Protein AF-A0A3A8WLL2-F1 (afdb_monomer)

Mean predicted aligned error: 8.14 Å

Secondary structure (DSSP, 8-state):
-----TTGGGS-TTS--SHHHHHHHIIIIIS---HHHHHHHTTS-HHHHHHHHTTSSPPPHHHHHHHHHHH-B-HHHHHH--S-SBPTT----HHHHHHHHHHHHHHHHHHHHT--HHHHHHHHHHHHS-HHHHHHHHHHHHHHHHH-

Sequence (148 aa):
MRKKNPILSNMASQELTEIPQRITYLRQDILQITQAQFADAINISQTYLSLLENGSRTITEPIIDQIFSQFKINPDWLYQGKGEIFQSGADFDKEKLIISQQKSAIDKLQTAYSLKESELNFISWYLSLTPKERGNFSKSLNLIKTLF

pLDDT: mean 86.86, std 14.48, range [32.5, 97.69]

Solvent-accessible surface area (backbone atoms only — not comparable to full-atom values): 8687 Å² total; per-residue (Å²): 134,85,78,74,72,80,66,67,86,75,55,59,80,78,67,58,87,47,54,32,52,43,54,45,42,44,36,53,73,72,66,61,48,53,63,57,59,53,17,54,68,54,74,47,54,43,70,56,47,53,32,28,44,70,61,78,34,85,81,49,68,71,60,52,51,36,46,34,72,67,64,39,46,24,63,54,24,58,78,72,42,43,80,57,64,50,37,91,88,59,80,84,54,65,65,61,52,52,52,53,52,52,50,51,52,49,56,50,50,34,65,77,66,68,53,50,71,73,55,49,51,49,51,53,54,60,69,70,48,52,74,68,55,49,51,52,51,52,53,55,51,52,54,54,64,73,75,109

Radius of gyration: 20.39 Å; Cα contacts (8 Å, |Δi|>4): 100; chains: 1; bounding box: 42×32×61 Å

Structure (mmCIF, N/CA/C/O backbone):
data_AF-A0A3A8WLL2-F1
#
_entry.id   AF-A0A3A8WLL2-F1
#
loop_
_atom_site.group_PDB
_atom_site.id
_atom_site.type_symbol
_atom_site.label_atom_id
_atom_site.label_alt_id
_atom_site.label_comp_id
_atom_site.label_asym_id
_atom_site.label_entity_id
_atom_site.label_seq_id
_atom_site.pdbx_PDB_ins_code
_atom_site.Cartn_x
_atom_site.Cartn_y
_atom_site.Cartn_z
_atom_site.occupancy
_atom_site.B_iso_or_equiv
_atom_site.auth_seq_id
_atom_site.auth_comp_id
_atom_site.auth_asym_id
_atom_site.auth_atom_id
_atom_site.pdbx_PDB_model_num
ATOM 1 N N . MET A 1 1 ? -15.576 13.609 -12.312 1.00 32.50 1 MET A N 1
ATOM 2 C CA . MET A 1 1 ? -15.786 12.229 -12.807 1.00 32.50 1 MET A CA 1
ATOM 3 C C . MET A 1 1 ? -14.498 11.749 -13.467 1.00 32.50 1 MET A C 1
ATOM 5 O O . MET A 1 1 ? -14.099 12.323 -14.470 1.00 32.50 1 MET A O 1
ATOM 9 N N . ARG A 1 2 ? -13.782 10.791 -12.861 1.00 38.94 2 ARG A N 1
ATOM 10 C CA . ARG A 1 2 ? -12.522 10.257 -13.412 1.00 38.94 2 ARG A CA 1
ATOM 11 C C . ARG A 1 2 ? -12.857 9.342 -14.592 1.00 38.94 2 ARG A C 1
ATOM 13 O O . ARG A 1 2 ? -13.516 8.326 -14.392 1.00 38.94 2 ARG A O 1
ATOM 20 N N . LYS A 1 3 ? -12.430 9.697 -15.807 1.00 35.06 3 LYS A N 1
ATOM 21 C CA . LYS A 1 3 ? -12.494 8.781 -16.950 1.00 35.06 3 LYS A CA 1
ATOM 22 C C . LYS A 1 3 ? -11.535 7.624 -16.651 1.00 35.06 3 LYS A C 1
ATOM 24 O O . LYS A 1 3 ? -10.327 7.836 -16.622 1.00 35.06 3 LYS A O 1
ATOM 29 N N . LYS A 1 4 ? -12.061 6.419 -16.390 1.00 43.62 4 LYS A N 1
ATOM 30 C CA . LYS A 1 4 ? -11.298 5.184 -16.638 1.00 43.62 4 LYS A CA 1
ATOM 31 C C . LYS A 1 4 ? -10.792 5.308 -18.071 1.00 43.62 4 LYS A C 1
ATOM 33 O O . LYS A 1 4 ? -11.617 5.558 -18.943 1.00 43.62 4 LYS A O 1
ATOM 38 N N . ASN A 1 5 ? -9.484 5.222 -18.297 1.00 42.22 5 ASN A N 1
ATOM 39 C CA . ASN A 1 5 ? -8.959 5.183 -19.655 1.00 42.22 5 ASN A CA 1
ATOM 40 C C . ASN A 1 5 ? -9.389 3.827 -20.248 1.00 42.22 5 ASN A C 1
ATOM 42 O O . ASN A 1 5 ? -8.832 2.811 -19.832 1.00 42.22 5 ASN A O 1
ATOM 46 N N . PRO A 1 6 ? -10.420 3.762 -21.114 1.00 45.84 6 PRO A N 1
ATOM 47 C CA . PRO A 1 6 ? -11.088 2.505 -21.474 1.00 45.84 6 PRO A CA 1
ATOM 48 C C . PRO A 1 6 ? -10.231 1.602 -22.370 1.00 45.84 6 PRO A C 1
ATOM 50 O O . PRO A 1 6 ? -10.667 0.526 -22.753 1.00 45.84 6 PRO A O 1
ATOM 53 N N . ILE A 1 7 ? -9.039 2.073 -22.741 1.00 48.59 7 ILE A N 1
ATOM 54 C CA . ILE A 1 7 ? -8.180 1.478 -23.761 1.00 48.59 7 ILE A CA 1
ATOM 55 C C . ILE A 1 7 ? -7.299 0.363 -23.170 1.00 48.59 7 ILE A C 1
ATOM 57 O O . ILE A 1 7 ? -7.006 -0.605 -23.859 1.00 48.59 7 ILE A O 1
ATOM 61 N N . LEU A 1 8 ? -6.925 0.442 -21.886 1.00 49.69 8 LEU A N 1
ATOM 62 C CA . LEU A 1 8 ? -5.945 -0.483 -21.294 1.00 49.69 8 LEU A CA 1
ATOM 63 C C . LEU A 1 8 ? -6.510 -1.872 -20.958 1.00 49.69 8 LEU A C 1
ATOM 65 O O . LEU A 1 8 ? -5.751 -2.831 -20.934 1.00 49.69 8 LEU A O 1
ATOM 69 N N . SER A 1 9 ? -7.824 -2.009 -20.743 1.00 50.72 9 SER A N 1
ATOM 70 C CA . SER A 1 9 ? -8.426 -3.289 -20.330 1.00 50.72 9 SER A CA 1
ATOM 71 C C . SER A 1 9 ? -8.518 -4.333 -21.449 1.00 50.72 9 SER A C 1
ATOM 73 O O . SER A 1 9 ? -8.861 -5.477 -21.172 1.00 50.72 9 SER A O 1
ATOM 75 N N . ASN A 1 10 ? -8.250 -3.946 -22.703 1.00 51.94 10 ASN A N 1
ATOM 76 C CA . ASN A 1 10 ? -8.413 -4.805 -23.882 1.00 51.94 10 ASN A CA 1
ATOM 77 C C . ASN A 1 10 ? -7.108 -5.030 -24.671 1.00 51.94 10 ASN A C 1
ATOM 79 O O . ASN A 1 10 ? -7.145 -5.703 -25.698 1.00 51.94 10 ASN A O 1
ATOM 83 N N . MET A 1 11 ? -5.975 -4.475 -24.230 1.00 53.81 11 MET A N 1
ATOM 84 C CA . MET A 1 11 ? -4.685 -4.643 -24.909 1.00 53.81 11 MET A CA 1
ATOM 85 C C . MET A 1 11 ? -3.970 -5.891 -24.386 1.00 53.81 11 MET A C 1
ATOM 87 O O . MET A 1 11 ? -3.832 -6.080 -23.176 1.00 53.81 11 MET A O 1
ATOM 91 N N . ALA A 1 12 ? -3.503 -6.750 -25.296 1.00 57.59 12 ALA A N 1
ATOM 92 C CA . ALA A 1 12 ? -2.631 -7.862 -24.931 1.00 57.59 12 ALA A CA 1
ATOM 93 C C . ALA A 1 12 ? -1.342 -7.318 -24.287 1.00 57.59 12 ALA A C 1
ATOM 95 O O . ALA A 1 12 ? -0.869 -6.241 -24.647 1.00 57.59 12 ALA A O 1
ATOM 96 N N . SER A 1 13 ? -0.722 -8.069 -23.370 1.00 56.47 13 SER A N 1
ATOM 97 C CA . SER A 1 13 ? 0.481 -7.651 -22.618 1.00 56.47 13 SER A CA 1
ATOM 98 C C . SER A 1 13 ? 1.653 -7.192 -23.512 1.00 56.47 13 SER A C 1
ATOM 100 O O . SER A 1 13 ? 2.556 -6.488 -23.054 1.00 56.47 13 SER A O 1
ATOM 102 N N . GLN A 1 14 ? 1.629 -7.588 -24.789 1.00 51.69 14 GLN A N 1
ATOM 103 C CA . GLN A 1 14 ? 2.608 -7.271 -25.830 1.00 51.69 14 GLN A CA 1
ATOM 104 C C . GLN A 1 14 ? 2.407 -5.883 -26.482 1.00 51.69 14 GLN A C 1
ATOM 106 O O . GLN A 1 14 ? 3.319 -5.410 -27.152 1.00 51.69 14 GLN A O 1
ATOM 111 N N . GLU A 1 15 ? 1.275 -5.201 -26.263 1.00 56.16 15 GLU A N 1
ATOM 112 C CA . GLU A 1 15 ? 0.938 -3.912 -26.905 1.00 56.16 15 GLU A CA 1
ATOM 113 C C . GLU A 1 15 ? 1.166 -2.676 -26.013 1.00 56.16 15 GLU A C 1
ATOM 115 O O . GLU A 1 15 ? 1.046 -1.544 -26.477 1.00 56.16 15 GLU A O 1
ATOM 120 N N . LEU A 1 16 ? 1.518 -2.854 -24.733 1.00 64.62 16 LEU A N 1
ATOM 121 C CA . LEU A 1 16 ? 1.790 -1.736 -23.819 1.00 64.62 16 LEU A CA 1
ATOM 122 C C . LEU A 1 16 ? 3.152 -1.108 -24.144 1.00 64.62 16 LEU A C 1
ATOM 124 O O . LEU A 1 16 ? 4.197 -1.697 -23.875 1.00 64.62 16 LEU A O 1
ATOM 128 N N . THR A 1 17 ? 3.173 0.091 -24.714 1.00 69.31 17 THR A N 1
ATOM 129 C CA . THR A 1 17 ? 4.417 0.697 -25.212 1.00 69.31 17 THR A CA 1
ATOM 130 C C . THR A 1 17 ? 5.213 1.441 -24.139 1.00 69.31 17 THR A C 1
ATOM 132 O O . THR A 1 17 ? 6.426 1.560 -24.280 1.00 69.31 17 THR A O 1
ATOM 135 N N . GLU A 1 18 ? 4.580 1.903 -23.052 1.00 86.56 18 GLU A N 1
ATOM 136 C CA . GLU A 1 18 ? 5.246 2.736 -22.036 1.00 86.56 18 GLU A CA 1
ATOM 137 C C . GLU A 1 18 ? 5.179 2.160 -20.608 1.00 86.56 18 GLU A C 1
ATOM 139 O O . GLU A 1 18 ? 4.191 1.543 -20.198 1.00 86.56 18 GLU A O 1
ATOM 144 N N . ILE A 1 19 ? 6.220 2.422 -19.803 1.00 91.75 19 ILE A N 1
ATOM 145 C CA . ILE A 1 19 ? 6.331 1.975 -18.399 1.00 91.75 19 ILE A CA 1
ATOM 146 C C . ILE A 1 19 ? 5.103 2.371 -17.547 1.00 91.75 19 ILE A C 1
ATOM 148 O O . ILE A 1 19 ? 4.588 1.501 -16.841 1.00 91.75 19 ILE A O 1
ATOM 152 N N . PRO A 1 20 ? 4.557 3.608 -17.613 1.00 94.25 20 PRO A N 1
ATOM 153 C CA . PRO A 1 20 ? 3.327 3.969 -16.896 1.00 94.25 20 PRO A CA 1
ATOM 154 C C . PRO A 1 20 ? 2.143 3.034 -17.160 1.00 94.25 20 PRO A C 1
ATOM 156 O O . PRO A 1 20 ? 1.407 2.665 -16.238 1.00 94.25 20 PRO A O 1
ATOM 159 N N . GLN A 1 21 ? 1.974 2.611 -18.414 1.00 93.25 21 GLN A N 1
ATOM 160 C CA . GLN A 1 21 ? 0.887 1.725 -18.820 1.00 93.25 21 GLN A CA 1
ATOM 161 C C . GLN A 1 21 ? 1.107 0.314 -18.265 1.00 93.25 21 GLN A C 1
ATOM 163 O O . GLN A 1 21 ? 0.170 -0.296 -17.756 1.00 93.25 21 GLN A O 1
ATOM 168 N N . ARG A 1 22 ? 2.355 -0.172 -18.272 1.00 93.94 22 ARG A N 1
ATOM 169 C CA . ARG A 1 22 ? 2.739 -1.464 -17.679 1.00 93.94 22 ARG A CA 1
ATOM 170 C C . ARG A 1 22 ? 2.553 -1.500 -16.168 1.00 93.94 22 ARG A C 1
ATOM 172 O O . ARG A 1 22 ? 2.053 -2.494 -15.656 1.00 93.94 22 ARG A O 1
ATOM 179 N N . ILE A 1 23 ? 2.881 -0.421 -15.456 1.00 95.38 23 ILE A N 1
ATOM 180 C CA . ILE A 1 23 ? 2.611 -0.309 -14.011 1.00 95.38 23 ILE A CA 1
ATOM 181 C C . ILE A 1 23 ? 1.105 -0.322 -13.745 1.00 95.38 23 ILE A C 1
ATOM 183 O O . ILE A 1 23 ? 0.642 -1.029 -12.850 1.00 95.38 23 ILE A O 1
ATOM 187 N N . THR A 1 24 ? 0.334 0.417 -14.547 1.00 95.38 24 THR A N 1
ATOM 188 C CA . THR A 1 24 ? -1.129 0.445 -14.424 1.00 95.38 24 THR A CA 1
ATOM 189 C C . THR A 1 24 ? -1.723 -0.949 -14.620 1.00 95.38 24 THR A C 1
ATOM 191 O O . THR A 1 24 ? -2.522 -1.388 -13.793 1.00 95.38 24 THR A O 1
ATOM 194 N N . TYR A 1 25 ? -1.286 -1.654 -15.667 1.00 94.06 25 TYR A N 1
ATOM 195 C CA . TYR A 1 25 ? -1.693 -3.023 -15.980 1.00 94.06 25 TYR A CA 1
ATOM 196 C C . TYR A 1 25 ? -1.284 -4.015 -14.885 1.00 94.06 25 TYR A C 1
ATOM 198 O O . TYR A 1 25 ? -2.113 -4.780 -14.393 1.00 94.06 25 TYR A O 1
ATOM 206 N N . LEU A 1 26 ? -0.028 -3.950 -14.424 1.00 94.19 26 LEU A N 1
ATOM 207 C CA . LEU A 1 26 ? 0.454 -4.754 -13.303 1.00 94.19 26 LEU A CA 1
ATOM 208 C C . LEU A 1 26 ? -0.472 -4.581 -12.095 1.00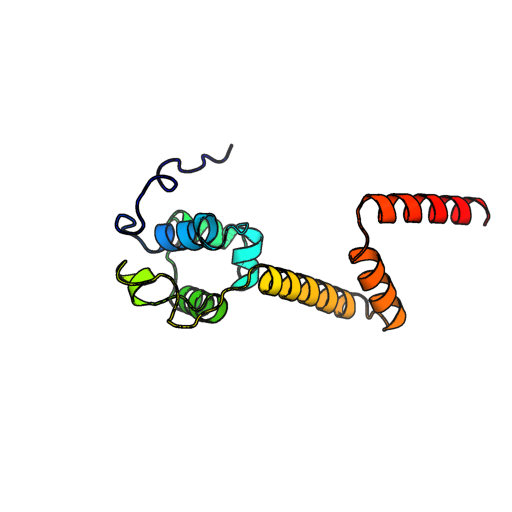 94.19 26 LEU A C 1
ATOM 210 O O . LEU A 1 26 ? -0.942 -5.557 -11.519 1.00 94.19 26 LEU A O 1
ATOM 214 N N . ARG A 1 27 ? -0.795 -3.341 -11.727 1.00 95.31 27 ARG A N 1
ATOM 215 C CA . ARG A 1 27 ? -1.652 -3.074 -10.574 1.00 95.31 27 ARG A CA 1
ATOM 216 C C . ARG A 1 27 ? -3.093 -3.555 -10.771 1.00 95.31 27 ARG A C 1
ATOM 218 O O . ARG A 1 27 ? -3.670 -4.112 -9.835 1.00 95.31 27 ARG A O 1
ATOM 2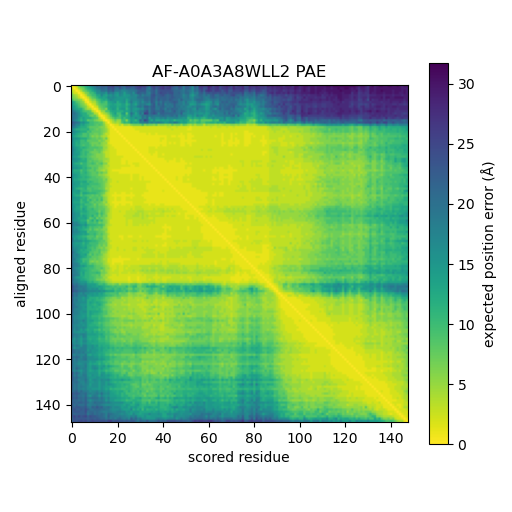25 N N . GLN A 1 28 ? -3.706 -3.249 -11.914 1.00 94.94 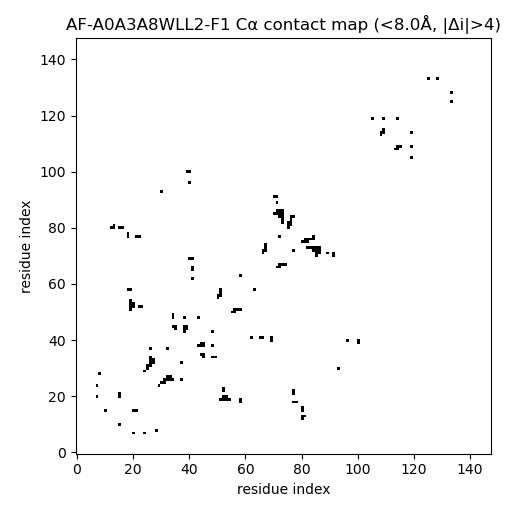28 GLN A N 1
ATOM 226 C CA . GLN A 1 28 ? -5.144 -3.440 -12.137 1.00 94.94 28 GLN A CA 1
ATOM 227 C C . GLN A 1 28 ? -5.501 -4.862 -12.531 1.00 94.94 28 GLN A C 1
ATOM 229 O O . GLN A 1 28 ? -6.445 -5.414 -11.971 1.00 94.94 28 GLN A O 1
ATOM 234 N N . ASP A 1 29 ? -4.762 -5.430 -13.472 1.00 91.88 29 ASP A N 1
ATOM 235 C CA . ASP A 1 29 ? -5.162 -6.650 -14.163 1.00 91.88 29 ASP A CA 1
ATOM 236 C C . ASP A 1 29 ? -4.461 -7.873 -13.574 1.00 91.88 29 ASP A C 1
ATOM 238 O O . ASP A 1 29 ? -5.083 -8.923 -13.417 1.00 91.88 29 ASP A O 1
ATOM 242 N N . ILE A 1 30 ? -3.198 -7.712 -13.165 1.00 91.69 30 ILE A N 1
ATOM 243 C CA . ILE A 1 30 ? -2.387 -8.802 -12.612 1.00 91.69 30 ILE A CA 1
ATOM 244 C C . ILE A 1 30 ? -2.552 -8.905 -11.096 1.00 91.69 30 ILE A C 1
ATOM 246 O O . ILE A 1 30 ? -3.027 -9.912 -10.582 1.00 91.69 30 ILE A O 1
ATOM 250 N N . LEU A 1 31 ? -2.189 -7.851 -10.361 1.00 91.19 31 LEU A N 1
ATOM 251 C CA . LEU A 1 31 ? -2.257 -7.843 -8.896 1.00 91.19 31 LEU A CA 1
ATOM 252 C C . LEU A 1 31 ? -3.687 -7.597 -8.395 1.00 91.19 31 LEU A C 1
ATOM 254 O O . LEU A 1 31 ? -4.031 -7.948 -7.266 1.00 91.19 31 LEU A O 1
ATOM 258 N N . GLN A 1 32 ? -4.525 -6.962 -9.219 1.00 92.38 32 GLN A N 1
ATOM 259 C CA . GLN A 1 32 ? -5.905 -6.603 -8.893 1.00 92.38 32 GLN A CA 1
ATOM 260 C C . GLN A 1 32 ? -6.026 -5.871 -7.549 1.00 92.38 32 GLN A C 1
ATOM 262 O O . GLN A 1 32 ? -6.905 -6.171 -6.733 1.00 92.38 32 GLN A O 1
ATOM 267 N N . ILE A 1 33 ? -5.116 -4.932 -7.286 1.00 92.88 33 ILE A N 1
ATOM 268 C CA . ILE A 1 33 ? -5.117 -4.114 -6.070 1.00 92.88 33 ILE A CA 1
ATOM 269 C C . ILE A 1 33 ? -5.474 -2.661 -6.375 1.00 92.88 33 ILE A C 1
ATOM 271 O O . ILE A 1 33 ? -5.330 -2.142 -7.488 1.00 92.88 33 ILE A O 1
ATOM 275 N N . THR A 1 34 ? -5.974 -1.975 -5.355 1.00 93.75 34 THR A N 1
ATOM 276 C CA . THR A 1 34 ? -6.303 -0.555 -5.463 1.00 93.75 34 THR A CA 1
ATOM 277 C C . THR A 1 34 ? -5.039 0.290 -5.617 1.00 93.75 34 THR A C 1
ATOM 279 O O . THR A 1 34 ? -3.941 -0.100 -5.221 1.00 93.75 34 THR A O 1
ATOM 282 N N . GLN A 1 35 ? -5.200 1.497 -6.157 1.00 95.31 35 GLN A N 1
ATOM 283 C CA . GLN A 1 35 ? -4.110 2.471 -6.252 1.00 95.31 35 GLN A CA 1
ATOM 284 C C . GLN A 1 35 ? -3.521 2.818 -4.877 1.00 95.31 35 GLN A C 1
ATOM 286 O O . GLN A 1 35 ? -2.315 2.985 -4.760 1.00 95.31 35 GLN A O 1
ATOM 291 N N . ALA A 1 36 ? -4.352 2.878 -3.832 1.00 94.44 36 ALA A N 1
ATOM 292 C CA . ALA A 1 36 ? -3.886 3.120 -2.470 1.00 94.44 36 ALA A CA 1
ATOM 293 C C . ALA A 1 36 ? -3.015 1.964 -1.950 1.00 94.44 36 ALA A C 1
ATOM 295 O O . ALA A 1 36 ? -1.938 2.217 -1.426 1.00 94.44 36 ALA A O 1
ATOM 296 N N . GLN A 1 37 ? -3.436 0.712 -2.161 1.00 93.50 37 GLN A N 1
ATOM 297 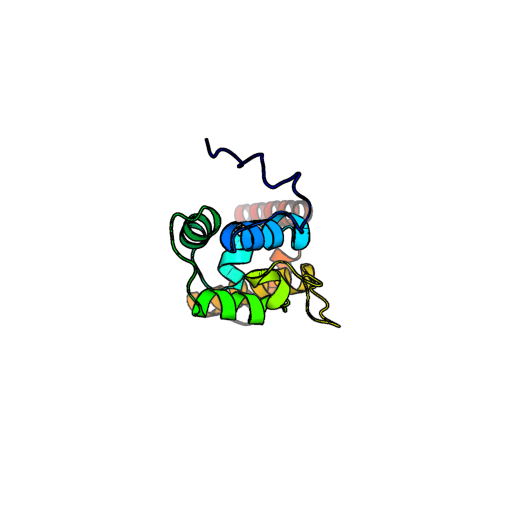C CA . GLN A 1 37 ? -2.664 -0.468 -1.751 1.00 93.50 37 GLN A CA 1
ATOM 298 C C . GLN A 1 37 ? -1.317 -0.560 -2.469 1.00 93.50 37 GLN A C 1
ATOM 300 O O . GLN A 1 37 ? -0.313 -0.849 -1.829 1.00 93.50 37 GLN A O 1
ATOM 305 N N . PHE A 1 38 ? -1.277 -0.302 -3.779 1.00 95.88 38 PHE A N 1
ATOM 306 C CA . PHE A 1 38 ? -0.020 -0.320 -4.529 1.00 95.88 38 PHE A CA 1
ATOM 307 C C . PHE A 1 38 ? 0.911 0.809 -4.080 1.00 95.88 38 PHE A C 1
ATOM 309 O O . PHE A 1 38 ? 2.086 0.563 -3.842 1.00 95.88 38 PHE A O 1
ATOM 316 N N . ALA A 1 39 ? 0.384 2.029 -3.925 1.00 96.31 39 ALA A N 1
ATOM 317 C CA . ALA A 1 39 ? 1.165 3.186 -3.494 1.00 96.31 39 ALA A CA 1
ATOM 318 C C . ALA A 1 39 ? 1.767 2.985 -2.096 1.00 96.31 39 ALA A C 1
ATOM 320 O O . ALA A 1 39 ? 2.949 3.255 -1.905 1.00 96.31 39 ALA A O 1
ATOM 321 N N . ASP A 1 40 ? 0.984 2.455 -1.152 1.00 94.62 40 ASP A N 1
ATOM 322 C CA . ASP A 1 40 ? 1.458 2.114 0.193 1.00 94.62 40 ASP A CA 1
ATOM 323 C C . ASP A 1 40 ? 2.545 1.029 0.148 1.00 94.62 40 ASP A C 1
ATOM 325 O O . ASP A 1 40 ? 3.581 1.167 0.793 1.00 94.62 40 ASP A O 1
ATOM 329 N N . ALA A 1 41 ? 2.375 0.003 -0.697 1.00 93.44 41 ALA A N 1
ATOM 330 C CA . ALA A 1 41 ? 3.352 -1.074 -0.861 1.00 93.44 41 ALA A CA 1
ATOM 331 C C . ALA A 1 41 ? 4.723 -0.594 -1.373 1.00 93.44 41 ALA A C 1
ATOM 333 O O . ALA A 1 41 ? 5.737 -1.199 -1.039 1.00 93.44 41 ALA A O 1
ATOM 334 N N . ILE A 1 42 ? 4.768 0.492 -2.152 1.00 95.31 42 ILE A N 1
ATOM 335 C CA . ILE A 1 42 ? 6.019 1.118 -2.618 1.00 95.31 42 ILE A CA 1
ATOM 336 C C . ILE A 1 42 ? 6.321 2.443 -1.905 1.00 95.31 42 ILE A C 1
ATOM 338 O O . ILE A 1 42 ? 7.150 3.222 -2.362 1.00 95.31 42 ILE A O 1
ATOM 342 N N . ASN A 1 43 ? 5.671 2.705 -0.769 1.00 93.81 43 ASN A N 1
ATOM 343 C CA . ASN A 1 43 ? 5.918 3.859 0.095 1.00 93.81 43 ASN A CA 1
ATOM 344 C C . ASN A 1 43 ? 5.835 5.231 -0.613 1.00 93.81 43 ASN A C 1
ATOM 346 O O . ASN A 1 43 ? 6.682 6.105 -0.416 1.00 93.81 43 ASN A O 1
ATOM 350 N N . ILE A 1 44 ? 4.800 5.438 -1.431 1.00 96.25 44 ILE A N 1
ATOM 351 C CA . ILE A 1 44 ? 4.473 6.740 -2.028 1.00 96.25 44 ILE A CA 1
ATOM 352 C C . ILE A 1 44 ? 3.017 7.128 -1.777 1.00 96.25 44 ILE A C 1
ATOM 354 O O . ILE A 1 44 ? 2.176 6.312 -1.412 1.00 96.25 44 ILE A O 1
ATOM 358 N N . SER A 1 45 ? 2.679 8.397 -2.021 1.00 97.06 45 SER A N 1
ATOM 359 C CA . SER A 1 45 ? 1.278 8.820 -1.960 1.00 97.06 45 SER A CA 1
ATOM 360 C C . SER A 1 45 ? 0.469 8.273 -3.143 1.00 97.06 45 SER A C 1
ATOM 362 O O . SER A 1 45 ? 0.946 8.234 -4.280 1.00 97.06 45 SER A O 1
ATOM 364 N N . GLN A 1 46 ? -0.802 7.938 -2.902 1.00 97.38 46 GLN A N 1
ATOM 365 C CA . GLN A 1 46 ? -1.738 7.536 -3.959 1.00 97.38 46 GLN A CA 1
ATOM 366 C C . GLN A 1 46 ? -1.833 8.592 -5.074 1.00 97.38 46 GLN A C 1
ATOM 368 O O . GLN A 1 46 ? -1.885 8.253 -6.256 1.00 97.38 46 GLN A O 1
ATOM 373 N N . THR A 1 47 ? -1.850 9.878 -4.708 1.00 97.31 47 THR A N 1
ATOM 374 C CA . THR A 1 47 ? -1.886 10.988 -5.670 1.00 97.31 47 THR A CA 1
ATOM 375 C C . THR A 1 47 ? -0.656 10.975 -6.568 1.00 97.31 47 THR A C 1
ATOM 377 O O . THR A 1 47 ? -0.792 11.141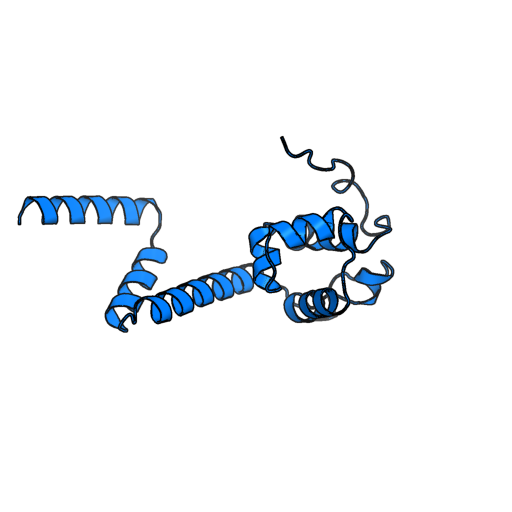 -7.777 1.00 97.31 47 THR A O 1
ATOM 380 N N . TYR A 1 48 ? 0.529 10.736 -6.000 1.00 97.25 48 TYR A N 1
ATOM 381 C CA . TYR A 1 48 ? 1.753 10.648 -6.784 1.00 97.25 48 TYR A CA 1
ATOM 382 C C . TYR A 1 48 ? 1.728 9.445 -7.727 1.00 97.25 48 TYR A C 1
ATOM 384 O O . TYR A 1 48 ? 1.963 9.631 -8.916 1.00 97.25 48 TYR A O 1
ATOM 392 N N . LEU A 1 49 ? 1.311 8.262 -7.254 1.00 97.69 49 LEU A N 1
ATOM 393 C CA . LEU A 1 49 ? 1.118 7.097 -8.126 1.00 97.69 49 LEU A CA 1
ATOM 394 C C . LEU A 1 49 ? 0.170 7.411 -9.291 1.00 97.69 49 LEU A C 1
ATOM 396 O O . LEU A 1 49 ? 0.449 7.046 -10.426 1.00 97.69 49 LEU A O 1
ATOM 400 N N . SER A 1 50 ? -0.913 8.153 -9.044 1.00 96.38 50 SER A N 1
ATOM 401 C CA . SER A 1 50 ? -1.835 8.556 -10.109 1.00 96.38 50 SER A CA 1
ATOM 402 C C . SER A 1 50 ? -1.199 9.446 -11.172 1.00 96.38 50 SER A C 1
ATOM 404 O O . SER A 1 50 ? -1.614 9.361 -12.325 1.00 96.38 50 SER A O 1
ATOM 406 N N . LEU A 1 51 ? -0.255 10.312 -10.795 1.00 96.00 51 LEU A N 1
ATOM 407 C CA . LEU A 1 51 ? 0.487 11.156 -11.735 1.00 96.00 51 LEU A CA 1
ATOM 408 C C . LEU A 1 51 ? 1.546 10.361 -12.507 1.00 96.00 51 LEU A C 1
ATOM 410 O O . LEU A 1 51 ? 1.873 10.719 -13.633 1.00 96.00 51 LEU A O 1
ATOM 414 N N . LEU A 1 52 ? 2.086 9.300 -11.907 1.00 95.31 52 LEU A N 1
ATOM 415 C CA . LEU A 1 52 ? 3.008 8.389 -12.578 1.00 95.31 52 LEU A CA 1
ATOM 416 C C . LEU A 1 52 ? 2.268 7.531 -13.610 1.00 95.31 52 LEU A C 1
ATOM 418 O O . LEU A 1 52 ? 2.649 7.503 -14.772 1.00 95.31 52 LEU A O 1
ATOM 422 N N . GLU A 1 53 ? 1.167 6.888 -13.210 1.00 93.69 53 GLU A N 1
ATOM 423 C CA . GLU A 1 53 ? 0.381 5.976 -14.057 1.00 93.69 53 GLU A CA 1
ATOM 424 C C . GLU A 1 53 ? -0.225 6.651 -15.291 1.00 93.69 53 GLU A C 1
ATOM 426 O O . GLU A 1 53 ? -0.383 6.020 -16.333 1.00 93.69 53 GLU A O 1
ATOM 431 N N . ASN A 1 54 ? -0.565 7.937 -15.191 1.00 91.81 54 ASN A N 1
ATOM 432 C CA . ASN A 1 54 ? -1.118 8.696 -16.310 1.00 91.81 54 ASN A CA 1
ATOM 433 C C . ASN A 1 54 ? -0.049 9.428 -17.146 1.00 91.81 54 ASN A C 1
ATOM 435 O O . ASN A 1 54 ? -0.417 10.207 -18.024 1.00 91.81 54 ASN A O 1
ATOM 439 N N . GLY A 1 55 ? 1.241 9.236 -16.844 1.00 89.62 55 GLY A N 1
ATOM 440 C CA . GLY A 1 55 ? 2.358 9.866 -17.552 1.00 89.62 55 GLY A CA 1
ATOM 441 C C . GLY A 1 55 ? 2.554 11.362 -17.272 1.00 89.62 55 GLY A C 1
ATOM 442 O O . GLY A 1 55 ? 3.422 11.983 -17.876 1.00 89.62 55 GLY A O 1
ATOM 443 N N . SER A 1 56 ? 1.795 11.966 -16.347 1.00 92.12 56 SER A N 1
ATOM 444 C CA . SER A 1 56 ? 1.966 13.385 -15.975 1.00 92.12 56 SER A CA 1
ATOM 445 C C . SER A 1 56 ? 3.270 13.644 -15.214 1.00 92.12 56 SER A C 1
ATOM 447 O O . SER A 1 56 ? 3.728 14.783 -15.121 1.00 92.12 56 SER A O 1
ATOM 449 N N . ARG A 1 57 ? 3.852 12.603 -14.614 1.00 93.25 57 ARG A N 1
ATOM 450 C CA . ARG A 1 57 ? 5.155 12.621 -13.949 1.00 93.25 57 ARG A CA 1
ATOM 451 C C . ARG A 1 57 ? 5.993 11.451 -14.448 1.00 93.25 57 ARG A C 1
ATOM 453 O O . ARG A 1 57 ? 5.497 10.335 -14.568 1.00 93.25 57 ARG A O 1
ATOM 460 N N . THR A 1 58 ? 7.275 11.712 -14.675 1.00 92.25 58 THR A N 1
ATOM 461 C CA . THR A 1 58 ? 8.247 10.680 -15.035 1.00 92.25 58 THR A CA 1
ATOM 462 C C . THR A 1 58 ? 8.470 9.733 -13.864 1.00 92.25 58 THR A C 1
ATOM 464 O O . THR A 1 58 ? 8.680 10.169 -12.731 1.00 92.25 58 THR A O 1
ATOM 467 N N . ILE A 1 59 ? 8.452 8.434 -14.149 1.00 93.44 59 ILE A N 1
ATOM 468 C CA . ILE A 1 59 ? 8.819 7.402 -13.184 1.00 93.44 59 ILE A CA 1
ATOM 469 C C . ILE A 1 59 ? 10.338 7.400 -13.052 1.00 93.44 59 ILE A C 1
ATOM 471 O O . ILE A 1 59 ? 11.053 7.281 -14.045 1.00 93.44 59 ILE A O 1
ATOM 475 N N . THR A 1 60 ? 10.821 7.560 -11.827 1.00 93.56 60 THR A N 1
ATOM 476 C CA . THR A 1 60 ? 12.251 7.574 -11.523 1.00 93.56 60 THR A CA 1
ATOM 477 C C . THR A 1 60 ? 12.746 6.171 -11.183 1.00 93.56 60 THR A C 1
ATOM 479 O O . THR A 1 60 ? 11.978 5.324 -10.730 1.00 93.56 60 THR A O 1
ATOM 482 N N . GLU A 1 61 ? 14.043 5.937 -11.359 1.00 93.56 61 GLU A N 1
ATOM 483 C CA . GLU A 1 61 ? 14.694 4.661 -11.043 1.00 93.56 61 GLU A CA 1
ATOM 484 C C . GLU A 1 61 ? 14.424 4.171 -9.604 1.00 93.56 61 GLU A C 1
ATOM 486 O O . GLU A 1 61 ? 13.994 3.028 -9.467 1.00 93.56 61 GLU A O 1
ATOM 491 N N . PRO A 1 62 ? 14.465 5.017 -8.548 1.00 95.00 62 PRO A N 1
ATOM 492 C CA . PRO A 1 62 ? 14.113 4.572 -7.197 1.00 95.00 62 PRO A CA 1
ATOM 493 C C . PRO A 1 62 ? 12.698 3.991 -7.077 1.00 95.00 62 PRO A C 1
ATOM 495 O O . PRO A 1 62 ? 12.475 3.056 -6.315 1.00 95.00 62 PRO A O 1
ATOM 498 N N . ILE A 1 63 ? 11.730 4.526 -7.831 1.00 95.25 63 ILE A N 1
ATOM 499 C CA . ILE A 1 63 ? 10.357 4.001 -7.833 1.00 95.25 63 ILE A CA 1
ATOM 500 C C . ILE A 1 63 ? 10.317 2.630 -8.507 1.00 95.25 63 ILE A C 1
ATOM 502 O O . ILE A 1 63 ? 9.619 1.730 -8.040 1.00 95.25 63 ILE A O 1
ATOM 506 N N . ILE A 1 64 ? 11.069 2.460 -9.594 1.00 94.50 64 ILE A N 1
ATOM 507 C CA . ILE A 1 64 ? 11.171 1.178 -10.295 1.00 94.50 64 ILE A CA 1
ATOM 508 C C . ILE A 1 64 ? 11.814 0.127 -9.383 1.00 94.50 64 ILE A C 1
ATOM 510 O O . ILE A 1 64 ? 11.282 -0.976 -9.262 1.00 94.50 64 ILE A O 1
ATOM 514 N N . ASP A 1 65 ? 12.874 0.487 -8.661 1.00 93.38 65 ASP A N 1
ATOM 515 C CA . ASP A 1 65 ? 13.538 -0.403 -7.706 1.00 93.38 65 ASP A CA 1
ATOM 516 C C . ASP A 1 65 ? 12.604 -0.842 -6.575 1.00 93.38 65 ASP A C 1
ATOM 518 O O . ASP A 1 65 ? 12.578 -2.017 -6.197 1.00 93.38 65 ASP A O 1
ATOM 522 N N . GLN A 1 66 ? 11.779 0.074 -6.056 1.00 94.81 66 GLN A N 1
ATOM 523 C CA . GLN A 1 66 ? 10.759 -0.268 -5.064 1.00 94.81 66 GLN A CA 1
ATOM 524 C C . GLN A 1 66 ? 9.737 -1.264 -5.624 1.00 94.81 66 GLN A C 1
ATOM 526 O O . GLN A 1 66 ? 9.397 -2.235 -4.947 1.00 94.81 66 GLN A O 1
ATOM 531 N N . ILE A 1 67 ? 9.285 -1.075 -6.867 1.00 94.62 67 ILE A N 1
ATOM 532 C CA . ILE A 1 67 ? 8.362 -2.000 -7.542 1.00 94.62 67 ILE A CA 1
ATOM 533 C C . ILE A 1 67 ? 9.007 -3.383 -7.703 1.00 94.62 67 ILE A C 1
ATOM 535 O O . ILE A 1 67 ? 8.375 -4.396 -7.393 1.00 94.62 67 ILE A O 1
ATOM 539 N N . PHE A 1 68 ? 10.266 -3.450 -8.138 1.00 93.06 68 PHE A N 1
ATOM 540 C CA . PHE A 1 68 ? 10.996 -4.712 -8.278 1.00 93.06 68 PHE A CA 1
ATOM 541 C C . PHE A 1 68 ? 11.184 -5.427 -6.945 1.00 93.06 68 PHE A C 1
ATOM 543 O O . PHE A 1 68 ? 10.914 -6.626 -6.839 1.00 93.06 68 PHE A O 1
ATOM 550 N N . SER A 1 69 ? 11.594 -4.692 -5.913 1.00 90.50 69 SER A N 1
ATOM 551 C CA . SER A 1 69 ? 11.783 -5.237 -4.572 1.00 90.50 69 SER A CA 1
ATOM 552 C C . SER A 1 69 ? 10.486 -5.826 -4.018 1.00 90.50 69 SER A C 1
ATOM 554 O O . SER A 1 69 ? 10.493 -6.952 -3.502 1.00 90.50 69 SER A O 1
ATOM 556 N N . GLN A 1 70 ? 9.379 -5.100 -4.194 1.00 91.69 70 GLN A N 1
ATOM 557 C CA . GLN A 1 70 ? 8.089 -5.426 -3.601 1.00 91.69 70 GLN A CA 1
ATOM 558 C C . GLN A 1 70 ? 7.346 -6.545 -4.335 1.00 91.69 70 GLN A C 1
ATOM 560 O O . GLN A 1 70 ? 6.772 -7.422 -3.693 1.00 91.69 70 GLN A O 1
ATOM 565 N N . PHE A 1 71 ? 7.345 -6.525 -5.669 1.00 92.38 71 PHE A N 1
ATOM 566 C CA . PHE A 1 71 ? 6.483 -7.397 -6.473 1.00 92.38 71 PHE A CA 1
ATOM 567 C C . PHE A 1 71 ? 7.244 -8.470 -7.261 1.00 92.38 71 PHE A C 1
ATOM 569 O O . PHE A 1 71 ? 6.611 -9.258 -7.956 1.00 92.38 71 PHE A O 1
ATOM 576 N N . LYS A 1 72 ? 8.582 -8.521 -7.161 1.00 91.56 72 LYS A N 1
ATOM 577 C CA . LYS A 1 72 ? 9.439 -9.516 -7.844 1.00 91.56 72 LYS A CA 1
ATOM 578 C C . LYS A 1 72 ? 9.195 -9.576 -9.358 1.00 91.56 72 LYS A C 1
ATOM 580 O O . LYS A 1 72 ? 9.131 -10.646 -9.962 1.00 91.56 72 LYS A O 1
ATOM 585 N N . ILE A 1 73 ? 9.045 -8.399 -9.963 1.00 93.44 73 ILE A N 1
ATOM 586 C CA . ILE A 1 73 ? 8.789 -8.231 -11.398 1.00 93.44 73 ILE A CA 1
ATOM 587 C C . ILE A 1 73 ? 10.065 -8.490 -12.191 1.00 93.44 73 ILE A C 1
ATOM 589 O O . ILE A 1 73 ? 11.170 -8.152 -11.760 1.00 93.44 73 ILE 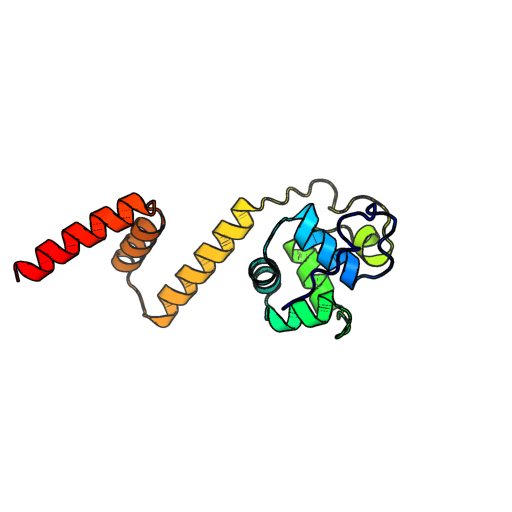A O 1
ATOM 593 N N . ASN A 1 74 ? 9.902 -9.089 -13.363 1.00 92.44 74 ASN A N 1
ATOM 594 C CA . ASN A 1 74 ? 10.956 -9.241 -14.347 1.00 92.44 74 ASN A CA 1
ATOM 595 C C . ASN A 1 74 ? 11.280 -7.877 -15.000 1.00 92.44 74 ASN A C 1
ATOM 597 O O . ASN A 1 74 ? 10.396 -7.277 -15.625 1.00 92.44 74 ASN A O 1
ATOM 601 N N . PRO A 1 75 ? 12.527 -7.380 -14.908 1.00 92.00 75 PRO A N 1
ATOM 602 C CA . PRO A 1 75 ? 12.908 -6.106 -15.513 1.00 92.00 75 PRO A CA 1
ATOM 603 C C . PRO A 1 75 ? 12.682 -6.045 -17.028 1.00 92.00 75 PRO A C 1
ATOM 605 O O . PRO A 1 75 ? 12.217 -5.019 -17.525 1.00 92.00 75 PRO A O 1
ATOM 608 N N . ASP A 1 76 ? 12.934 -7.136 -17.760 1.00 91.81 76 ASP A N 1
ATOM 609 C CA . ASP A 1 76 ? 12.753 -7.173 -19.219 1.00 91.81 76 ASP A CA 1
ATOM 610 C C . ASP A 1 76 ? 11.292 -6.948 -19.614 1.00 91.81 76 ASP A C 1
ATOM 612 O O . ASP A 1 76 ? 10.994 -6.270 -20.604 1.00 91.81 76 ASP A O 1
ATOM 616 N N . TRP A 1 77 ? 10.360 -7.440 -18.798 1.00 94.06 77 TRP A N 1
ATOM 617 C CA . TRP A 1 77 ? 8.944 -7.208 -19.024 1.00 94.06 77 TRP A CA 1
ATOM 618 C C . TRP A 1 77 ? 8.562 -5.751 -18.759 1.00 94.06 77 TRP A C 1
ATOM 620 O O . TRP A 1 77 ? 7.825 -5.159 -19.551 1.00 94.06 77 TRP A O 1
ATOM 630 N N . LEU A 1 78 ? 9.067 -5.143 -17.682 1.00 93.19 78 LEU A N 1
ATOM 631 C CA . LEU A 1 78 ? 8.717 -3.760 -17.353 1.00 93.19 78 LEU A CA 1
ATOM 632 C C . LEU A 1 78 ? 9.311 -2.758 -18.354 1.00 93.19 78 LEU A C 1
ATOM 634 O O . LEU A 1 78 ? 8.618 -1.827 -18.755 1.00 93.19 78 LEU A O 1
ATOM 638 N N . TYR A 1 79 ? 10.567 -2.947 -18.765 1.00 91.00 79 TYR A N 1
ATOM 639 C CA . TYR A 1 79 ? 11.266 -2.009 -19.646 1.00 91.00 79 TYR A CA 1
ATOM 640 C C . TYR A 1 79 ? 11.007 -2.251 -21.133 1.00 91.00 79 TYR A C 1
ATOM 642 O O . TYR A 1 79 ? 10.937 -1.295 -21.901 1.00 91.00 79 TYR A O 1
ATOM 650 N N . GLN A 1 80 ? 10.889 -3.511 -21.556 1.00 89.44 80 GLN A N 1
ATOM 651 C CA . GLN A 1 80 ? 10.871 -3.876 -22.979 1.00 89.44 80 GLN A CA 1
ATOM 652 C C . GLN A 1 80 ? 9.612 -4.631 -23.395 1.00 89.44 80 GLN A C 1
ATOM 654 O O . GLN A 1 80 ? 9.369 -4.815 -24.586 1.00 89.44 80 GLN A O 1
ATOM 659 N N . GLY A 1 81 ? 8.836 -5.123 -22.431 1.00 87.44 81 GLY A N 1
ATOM 660 C CA . GLY A 1 81 ? 7.674 -5.954 -22.704 1.00 87.44 81 GLY A CA 1
ATOM 661 C C . GLY A 1 81 ? 7.917 -7.349 -23.167 1.00 87.44 81 GLY A C 1
ATOM 662 O O . GLY A 1 81 ? 7.045 -7.933 -23.806 1.00 87.44 81 GLY A O 1
ATOM 663 N N . LYS A 1 82 ? 9.082 -7.877 -22.829 1.00 87.62 82 LYS A N 1
ATOM 664 C CA . LYS A 1 82 ? 9.482 -9.215 -23.217 1.00 87.62 82 LYS A CA 1
ATOM 665 C C . LYS A 1 82 ? 9.537 -10.115 -21.994 1.00 87.62 82 LYS A C 1
ATOM 667 O O . LYS A 1 82 ? 9.911 -9.679 -20.911 1.00 87.62 82 LYS A O 1
ATOM 672 N N . GLY A 1 83 ? 9.202 -11.382 -22.209 1.00 89.62 83 GLY A N 1
ATOM 673 C CA . GLY A 1 83 ? 9.213 -12.403 -21.168 1.00 89.62 83 GLY A CA 1
ATOM 674 C C . GLY A 1 83 ? 8.027 -12.323 -20.208 1.00 89.62 83 GLY A C 1
ATOM 675 O O . GLY A 1 83 ? 7.072 -11.572 -20.416 1.00 89.62 83 GLY A O 1
ATOM 676 N N . GLU A 1 84 ? 8.111 -13.140 -19.163 1.00 91.38 84 GLU A N 1
ATOM 677 C CA . GLU A 1 84 ? 7.101 -13.243 -18.109 1.00 91.38 84 GLU A CA 1
ATOM 678 C C . GLU A 1 84 ? 7.079 -12.000 -17.220 1.00 91.38 84 GLU A C 1
ATOM 680 O O . GLU A 1 84 ? 8.103 -11.342 -17.041 1.00 91.38 84 GLU A O 1
ATOM 685 N N . ILE A 1 85 ? 5.916 -11.706 -16.632 1.00 91.19 85 ILE A N 1
ATOM 686 C CA . ILE A 1 85 ? 5.718 -10.547 -15.743 1.00 91.19 85 ILE A CA 1
ATOM 687 C C . ILE A 1 85 ? 6.550 -10.690 -14.472 1.00 91.19 85 ILE A C 1
ATOM 689 O O . ILE A 1 85 ? 7.200 -9.744 -14.029 1.00 91.19 85 ILE A O 1
ATOM 693 N N . PHE A 1 86 ? 6.523 -11.879 -13.880 1.00 93.00 86 PHE A N 1
ATOM 694 C CA . PHE A 1 86 ? 7.211 -12.171 -12.636 1.00 93.00 86 PHE A CA 1
ATOM 695 C C . PHE A 1 86 ? 8.522 -12.910 -12.891 1.00 93.00 86 PHE A C 1
ATOM 697 O O . PHE A 1 86 ? 8.686 -13.618 -13.885 1.00 93.00 86 PHE A O 1
ATOM 704 N N . GLN A 1 87 ? 9.466 -12.750 -11.967 1.00 91.38 87 GLN A N 1
ATOM 705 C CA . GLN A 1 87 ? 10.692 -13.541 -11.955 1.00 91.38 87 GLN A CA 1
ATOM 706 C C . GLN A 1 87 ? 10.363 -15.028 -11.745 1.00 91.38 87 GLN A C 1
ATOM 708 O O . GLN A 1 87 ? 9.374 -15.379 -11.104 1.00 91.38 87 GLN A O 1
ATOM 713 N N . SER A 1 88 ? 11.195 -15.924 -12.278 1.00 85.44 88 SER A N 1
ATOM 714 C CA . SER A 1 88 ? 10.992 -17.368 -12.111 1.00 85.44 88 SER A CA 1
ATOM 715 C C . SER A 1 88 ? 10.944 -17.756 -10.629 1.00 85.44 88 SER A C 1
ATOM 717 O O . SER A 1 88 ? 11.833 -17.392 -9.863 1.00 85.44 88 SER A O 1
ATOM 719 N N . GLY A 1 89 ? 9.905 -18.494 -10.227 1.00 78.75 89 GLY A N 1
ATOM 720 C CA . GLY A 1 89 ? 9.691 -18.892 -8.831 1.00 78.75 89 GLY A CA 1
ATOM 721 C C . GLY A 1 89 ? 9.135 -17.789 -7.924 1.00 78.75 89 GLY A C 1
ATOM 722 O O . GLY A 1 89 ? 9.038 -17.995 -6.716 1.00 78.75 89 GLY A O 1
ATOM 723 N N . ALA A 1 90 ? 8.765 -16.628 -8.471 1.00 79.00 90 ALA A N 1
ATOM 724 C CA . ALA A 1 90 ? 8.036 -15.622 -7.717 1.00 79.00 90 ALA A CA 1
ATOM 725 C C . ALA A 1 90 ? 6.600 -16.097 -7.458 1.00 79.00 90 ALA A C 1
ATOM 727 O O . ALA A 1 90 ? 5.822 -16.303 -8.388 1.00 79.00 90 ALA A O 1
ATOM 728 N N . ASP A 1 91 ? 6.259 -16.228 -6.181 1.00 72.81 91 ASP A N 1
ATOM 729 C CA . ASP A 1 91 ? 4.896 -16.455 -5.713 1.00 72.81 91 ASP A CA 1
ATOM 730 C C . ASP A 1 91 ? 4.386 -15.147 -5.097 1.00 72.81 91 ASP A C 1
ATOM 732 O O . ASP A 1 91 ? 4.686 -14.810 -3.944 1.00 72.81 91 ASP A O 1
ATOM 736 N N . PHE A 1 92 ? 3.725 -14.323 -5.917 1.00 79.12 92 PHE A N 1
ATOM 737 C CA . PHE A 1 92 ? 3.088 -13.112 -5.415 1.00 79.12 92 PHE A CA 1
ATOM 738 C C . PHE A 1 92 ? 1.772 -13.482 -4.731 1.00 79.12 92 PHE A C 1
ATOM 740 O O . PHE A 1 92 ? 0.752 -13.717 -5.379 1.00 79.12 92 PHE A O 1
ATOM 747 N N . ASP A 1 93 ? 1.795 -13.453 -3.403 1.00 83.25 93 ASP A N 1
ATOM 748 C CA . ASP A 1 93 ? 0.615 -13.659 -2.578 1.00 83.25 93 ASP A CA 1
ATOM 7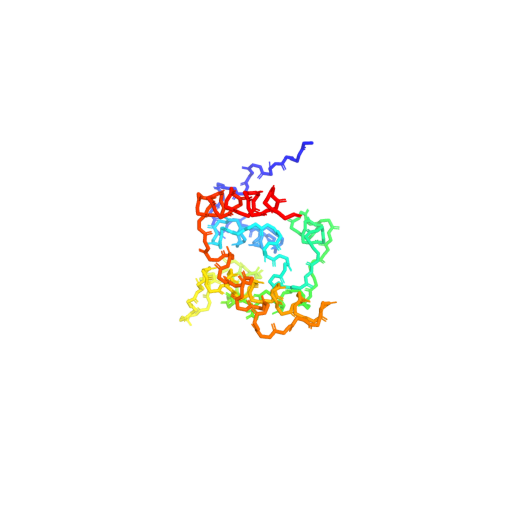49 C C . ASP A 1 93 ? -0.004 -12.310 -2.167 1.00 83.25 93 ASP A C 1
ATOM 751 O O . ASP A 1 93 ? 0.506 -11.563 -1.320 1.00 83.25 93 ASP A O 1
ATOM 755 N N . LYS A 1 94 ? -1.147 -12.000 -2.784 1.00 83.38 94 LYS A N 1
ATOM 756 C CA . LYS A 1 94 ? -1.944 -10.804 -2.492 1.00 83.38 94 LYS A CA 1
ATOM 757 C C . LYS A 1 94 ? -2.449 -10.774 -1.048 1.00 83.38 94 LYS A C 1
ATOM 759 O O . LYS A 1 94 ? -2.529 -9.693 -0.462 1.00 83.38 94 LYS A O 1
ATOM 764 N N . GLU A 1 95 ? -2.808 -11.919 -0.478 1.00 85.81 95 GLU A N 1
ATOM 765 C CA . GLU A 1 95 ? -3.289 -12.010 0.900 1.00 85.81 95 GLU A CA 1
ATOM 766 C C . GLU A 1 95 ? -2.163 -11.657 1.871 1.00 85.81 95 GLU A C 1
ATOM 768 O O . GLU A 1 95 ? -2.336 -10.801 2.743 1.00 85.81 95 GLU A O 1
ATOM 773 N N . LYS A 1 96 ? -0.962 -12.191 1.628 1.00 87.75 96 LYS A N 1
ATOM 774 C CA . LYS A 1 96 ? 0.245 -11.837 2.382 1.00 87.75 96 LYS A CA 1
ATOM 775 C C . LYS A 1 96 ? 0.566 -10.342 2.318 1.00 87.75 96 LYS A C 1
ATOM 777 O O . LYS A 1 96 ? 0.908 -9.750 3.346 1.00 87.75 96 LYS A O 1
ATOM 782 N N . LEU A 1 97 ? 0.420 -9.706 1.149 1.00 88.25 97 LEU A N 1
ATOM 783 C CA . LEU A 1 97 ? 0.582 -8.253 1.018 1.00 88.25 97 LEU A CA 1
ATOM 784 C C . LEU A 1 97 ? -0.410 -7.504 1.920 1.00 88.25 97 LEU A C 1
ATOM 786 O O . LEU A 1 97 ? -0.003 -6.640 2.698 1.00 88.25 97 LEU A O 1
ATOM 790 N N . ILE A 1 98 ? -1.696 -7.852 1.851 1.00 86.38 98 ILE A N 1
ATOM 791 C CA . ILE A 1 98 ? -2.751 -7.203 2.640 1.00 86.38 98 ILE A CA 1
ATOM 792 C C . ILE A 1 98 ? -2.495 -7.376 4.143 1.00 86.38 98 ILE A C 1
ATOM 794 O O . ILE A 1 98 ? -2.580 -6.399 4.889 1.00 86.38 98 ILE A O 1
ATOM 798 N N . ILE A 1 99 ? -2.130 -8.581 4.587 1.00 87.81 99 ILE A N 1
ATOM 799 C CA . ILE A 1 99 ? -1.792 -8.866 5.989 1.00 87.81 99 ILE A CA 1
ATOM 800 C C . ILE A 1 99 ? -0.612 -8.000 6.446 1.00 87.81 99 ILE A C 1
ATOM 802 O O . ILE A 1 99 ? -0.661 -7.412 7.527 1.00 87.81 99 ILE A O 1
ATOM 806 N N . SER A 1 100 ? 0.430 -7.861 5.619 1.00 87.06 100 SER A N 1
ATOM 807 C CA . SER A 1 100 ? 1.592 -7.028 5.956 1.00 87.06 100 SER A CA 1
ATOM 808 C C . SER A 1 100 ? 1.228 -5.545 6.129 1.00 87.06 100 SER A C 1
ATOM 810 O O . SER A 1 100 ? 1.697 -4.899 7.069 1.00 87.06 100 SER A O 1
ATOM 812 N N . GLN A 1 101 ? 0.325 -5.022 5.291 1.00 88.94 101 GLN A N 1
ATOM 813 C CA . GLN A 1 101 ? -0.173 -3.646 5.391 1.00 88.94 101 GLN A CA 1
ATOM 814 C C . GLN A 1 101 ? -1.038 -3.445 6.637 1.00 88.94 101 GLN A C 1
ATOM 816 O O . GLN A 1 101 ? -0.871 -2.460 7.357 1.00 88.94 101 GLN A O 1
ATOM 821 N N . GLN A 1 102 ? -1.929 -4.396 6.935 1.00 89.62 102 GLN A N 1
ATOM 822 C CA . GLN A 1 102 ? -2.733 -4.369 8.158 1.00 89.62 102 GLN A CA 1
ATOM 823 C C . GLN A 1 102 ? -1.842 -4.377 9.402 1.00 89.62 102 GLN A C 1
ATOM 825 O O . GLN A 1 102 ? -2.035 -3.550 10.292 1.00 89.62 102 GLN A O 1
ATOM 830 N N . LYS A 1 103 ? -0.819 -5.240 9.436 1.00 89.75 103 LYS A N 1
ATOM 831 C CA . LYS A 1 103 ? 0.157 -5.271 10.528 1.00 89.75 103 LYS A CA 1
ATOM 832 C C . LYS A 1 103 ? 0.875 -3.927 10.674 1.00 89.75 103 LYS A C 1
ATOM 834 O O . LYS A 1 103 ? 0.935 -3.399 11.778 1.00 89.75 103 LYS A O 1
ATOM 839 N N . SER A 1 104 ? 1.346 -3.335 9.573 1.00 89.25 104 SER A N 1
ATOM 840 C CA . SER A 1 104 ? 1.977 -2.007 9.603 1.00 89.25 104 SER A CA 1
ATOM 841 C C . SER A 1 104 ? 1.045 -0.931 10.175 1.00 89.25 104 SER A C 1
ATOM 843 O O . SER A 1 104 ? 1.482 -0.076 10.943 1.00 89.25 104 SER A O 1
ATOM 845 N N . ALA A 1 105 ? -0.251 -0.974 9.850 1.00 91.06 105 ALA A N 1
ATOM 846 C CA . ALA A 1 105 ? -1.230 -0.052 10.419 1.00 91.06 105 ALA A CA 1
ATOM 847 C C . ALA A 1 105 ? -1.385 -0.230 11.941 1.00 91.06 105 ALA A C 1
ATOM 849 O O . ALA A 1 105 ? -1.443 0.766 12.663 1.00 91.06 105 ALA A O 1
ATOM 850 N N . ILE A 1 106 ? -1.395 -1.471 12.439 1.00 91.62 106 ILE A N 1
ATOM 851 C CA . ILE A 1 106 ? -1.416 -1.757 13.882 1.00 91.62 106 ILE A CA 1
ATOM 852 C C . ILE A 1 106 ? -0.134 -1.271 14.561 1.00 91.62 106 ILE A C 1
ATOM 854 O O . ILE A 1 106 ? -0.226 -0.602 15.585 1.00 91.62 106 ILE A O 1
ATOM 858 N N . ASP A 1 107 ? 1.038 -1.513 13.967 1.00 91.81 107 ASP A N 1
ATOM 859 C CA . ASP A 1 107 ? 2.327 -1.048 14.499 1.00 91.81 107 ASP A CA 1
ATOM 860 C C . ASP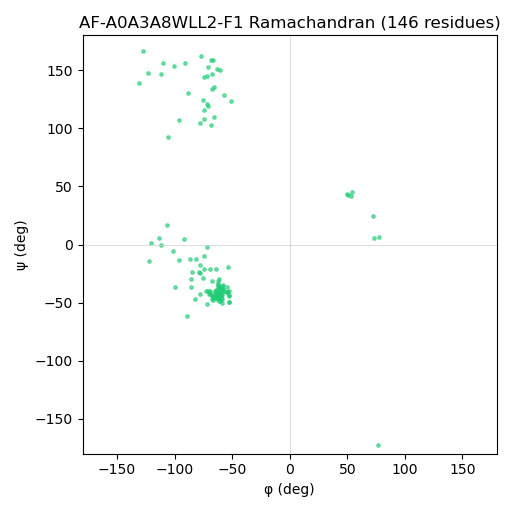 A 1 107 ? 2.353 0.498 14.614 1.00 91.81 107 ASP A C 1
ATOM 862 O O . ASP A 1 107 ? 2.841 1.067 15.599 1.00 91.81 107 ASP A O 1
ATOM 866 N N . LYS A 1 108 ? 1.752 1.204 13.641 1.00 93.06 108 LYS A N 1
ATOM 867 C CA . LYS A 1 108 ? 1.581 2.669 13.679 1.00 93.06 108 LYS A CA 1
ATOM 868 C C . LYS A 1 108 ? 0.655 3.106 14.818 1.00 93.06 108 LYS A C 1
ATOM 870 O O . LYS A 1 108 ? 0.988 4.053 15.526 1.00 93.06 108 LYS A O 1
ATOM 875 N N . LEU A 1 109 ? -0.480 2.428 15.019 1.00 94.44 109 LEU A N 1
ATOM 876 C CA . LEU A 1 109 ? -1.402 2.720 16.125 1.00 94.44 109 LEU A CA 1
ATOM 877 C C . LEU A 1 109 ? -0.759 2.458 17.489 1.00 94.44 109 LEU A C 1
ATOM 879 O O . LEU A 1 109 ? -0.872 3.295 18.383 1.00 94.44 109 LEU A O 1
ATOM 883 N N . GLN A 1 110 ? -0.050 1.336 17.626 1.00 95.75 110 GLN A N 1
ATOM 884 C CA . GLN A 1 110 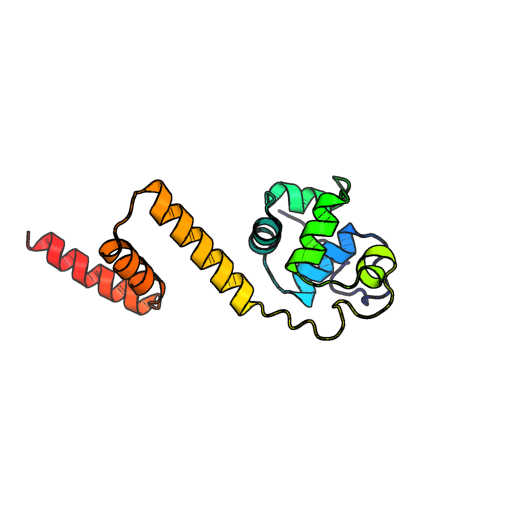? 0.704 0.999 18.828 1.00 95.75 110 GLN A CA 1
ATOM 885 C C . GLN A 1 110 ? 1.647 2.134 19.207 1.00 95.75 110 GLN A C 1
ATOM 887 O O . GLN A 1 110 ? 1.641 2.586 20.349 1.00 95.75 110 GLN A O 1
ATOM 892 N N . THR A 1 111 ? 2.415 2.613 18.231 1.00 95.81 111 THR A N 1
ATOM 893 C CA . THR A 1 111 ? 3.396 3.681 18.430 1.00 95.81 111 THR A CA 1
ATOM 894 C C . THR A 1 111 ? 2.727 5.016 18.757 1.00 95.81 111 THR A C 1
ATOM 896 O O . THR A 1 111 ? 3.133 5.690 19.697 1.00 95.81 111 THR A O 1
ATOM 899 N N . ALA A 1 112 ? 1.689 5.403 18.010 1.00 97.31 112 ALA A N 1
ATOM 900 C CA . ALA A 1 112 ? 1.049 6.712 18.147 1.00 97.31 112 ALA A CA 1
ATOM 901 C C . ALA A 1 112 ? 0.307 6.898 19.481 1.00 97.31 112 ALA A C 1
ATOM 903 O O . ALA A 1 112 ? 0.228 8.016 19.986 1.00 97.31 112 ALA A O 1
ATOM 904 N N . TYR A 1 113 ? -0.231 5.812 20.040 1.00 96.44 113 TYR A N 1
ATOM 905 C CA . TYR A 1 113 ? -1.030 5.838 21.268 1.00 96.44 113 TYR A CA 1
ATOM 906 C C . TYR A 1 113 ? -0.361 5.120 22.446 1.00 96.44 113 TYR A C 1
ATOM 908 O O . TYR A 1 113 ? -0.974 5.001 23.504 1.00 96.44 113 TYR A O 1
ATOM 916 N N . SER A 1 114 ? 0.883 4.655 22.285 1.00 96.81 114 SER A N 1
ATOM 917 C CA . SER A 1 114 ? 1.620 3.881 23.296 1.00 96.81 114 SER A CA 1
ATOM 918 C C . SER A 1 114 ? 0.809 2.704 23.854 1.00 96.81 114 SER A C 1
ATOM 920 O O . SER A 1 114 ? 0.763 2.483 25.066 1.00 96.81 114 SER A O 1
ATOM 922 N N . LEU A 1 115 ? 0.133 1.973 22.963 1.00 96.38 115 LEU A N 1
ATOM 923 C CA . LEU A 1 115 ? -0.798 0.909 23.343 1.00 96.38 115 LEU A CA 1
ATOM 924 C C . LEU A 1 115 ? -0.064 -0.252 24.017 1.00 96.38 115 LEU A C 1
ATOM 926 O O . LEU A 1 115 ? 0.962 -0.734 23.526 1.00 96.38 115 LEU A O 1
ATOM 930 N N . LYS A 1 116 ? -0.633 -0.740 25.118 1.00 96.62 116 LYS A N 1
ATOM 931 C CA . LYS A 1 116 ? -0.171 -1.937 25.824 1.00 96.62 116 LYS A CA 1
ATOM 932 C C . LYS A 1 116 ? -0.600 -3.200 25.085 1.00 96.62 116 LYS A C 1
ATOM 934 O O . LYS A 1 116 ? -1.550 -3.202 24.305 1.00 96.62 116 LYS A O 1
ATOM 939 N N . GLU A 1 117 ? 0.049 -4.313 25.406 1.00 93.44 117 GLU A N 1
ATOM 940 C CA . GLU A 1 117 ? -0.240 -5.619 24.802 1.00 93.44 117 GLU A CA 1
ATOM 941 C C . GLU A 1 117 ? -1.719 -6.023 24.927 1.00 93.44 117 GLU A C 1
ATOM 943 O O . GLU A 1 117 ? -2.321 -6.481 23.959 1.00 93.44 117 GLU A O 1
ATOM 948 N N . SER A 1 118 ? -2.353 -5.777 26.078 1.00 95.25 118 SER A N 1
ATOM 949 C CA . SER A 1 118 ? -3.781 -6.061 26.271 1.00 95.25 118 SER A CA 1
ATOM 950 C C . SER A 1 118 ? -4.687 -5.247 25.339 1.00 95.25 118 SER A C 1
ATOM 952 O O . SER A 1 118 ? -5.692 -5.764 24.851 1.00 95.25 118 SER A O 1
ATOM 954 N N . GLU A 1 119 ? -4.329 -3.993 25.059 1.00 95.94 119 GLU A N 1
ATOM 955 C CA . GLU A 1 119 ? -5.067 -3.110 24.151 1.00 95.94 119 GLU A CA 1
ATOM 956 C C . GLU A 1 119 ? -4.875 -3.544 22.692 1.00 95.94 119 GLU A C 1
ATOM 958 O O . GLU A 1 119 ? -5.838 -3.591 21.927 1.00 95.94 119 GLU A O 1
ATOM 963 N N . LEU A 1 120 ? -3.658 -3.950 22.318 1.00 92.44 120 LEU A N 1
ATOM 964 C CA . LEU A 1 120 ? -3.360 -4.495 20.990 1.00 92.44 120 LEU A CA 1
ATOM 965 C C . LEU A 1 120 ? -4.073 -5.817 20.733 1.00 92.44 120 LEU A C 1
ATOM 967 O O . LEU A 1 120 ? -4.616 -6.012 19.646 1.00 92.44 120 LEU A O 1
ATOM 971 N N . ASN A 1 121 ? -4.112 -6.701 21.729 1.00 93.19 121 ASN A N 1
ATOM 972 C CA . ASN A 1 121 ? -4.831 -7.967 21.646 1.00 93.19 121 ASN A CA 1
ATOM 973 C C . ASN A 1 121 ? -6.325 -7.723 21.431 1.00 93.19 121 ASN A C 1
ATOM 975 O O . ASN A 1 121 ? -6.930 -8.343 20.556 1.00 93.19 121 ASN A O 1
ATOM 979 N N . PHE A 1 122 ? -6.906 -6.769 22.164 1.00 94.25 122 PHE A N 1
ATOM 980 C CA . PHE A 1 122 ? -8.298 -6.379 21.973 1.00 94.25 122 PHE A CA 1
ATOM 981 C C . PHE A 1 122 ? -8.557 -5.818 20.569 1.00 94.25 122 PHE A C 1
ATOM 983 O O . PHE A 1 122 ? -9.493 -6.259 19.905 1.00 94.25 122 PHE A O 1
ATOM 990 N N . ILE A 1 123 ? -7.733 -4.879 20.091 1.00 93.50 123 ILE A N 1
ATOM 991 C CA . ILE A 1 123 ? -7.888 -4.285 18.754 1.00 93.50 123 ILE A CA 1
ATOM 992 C C . ILE A 1 123 ? -7.748 -5.355 17.669 1.00 93.50 123 ILE A C 1
ATOM 994 O O . ILE A 1 123 ? -8.576 -5.419 16.762 1.00 93.50 123 ILE A O 1
ATOM 998 N N . SER A 1 124 ? -6.739 -6.217 17.778 1.00 90.31 124 SER A N 1
ATOM 999 C CA . SER A 1 124 ? -6.484 -7.292 16.815 1.00 90.31 124 SER A CA 1
ATOM 1000 C C . SER A 1 124 ? -7.652 -8.274 16.757 1.00 90.31 124 SER A C 1
ATOM 1002 O O . SER A 1 124 ? -8.135 -8.593 15.672 1.00 90.31 124 SER A O 1
ATOM 1004 N N . TRP A 1 125 ? -8.165 -8.693 17.917 1.00 93.19 125 TRP A N 1
ATOM 1005 C CA . TRP A 1 125 ? -9.370 -9.515 18.006 1.00 93.19 125 TRP A CA 1
ATOM 1006 C C . TRP A 1 125 ? -10.591 -8.806 17.409 1.00 93.19 125 TRP A C 1
ATOM 1008 O O . TRP A 1 125 ? -11.288 -9.371 16.576 1.00 93.19 125 TRP A O 1
ATOM 1018 N N . TYR A 1 126 ? -10.847 -7.547 17.767 1.00 93.25 126 TYR A N 1
ATOM 1019 C CA . TYR A 1 126 ? -12.006 -6.813 17.258 1.00 93.25 126 TYR A CA 1
ATOM 1020 C C . TYR A 1 126 ? -11.965 -6.654 15.728 1.00 93.25 126 TYR A C 1
ATOM 1022 O O . TYR A 1 126 ? -12.993 -6.750 15.049 1.00 93.25 126 TYR A O 1
ATOM 1030 N N . LEU A 1 127 ? -10.775 -6.436 15.164 1.00 90.75 127 LEU A N 1
ATOM 1031 C CA . LEU A 1 127 ? -10.572 -6.322 13.723 1.00 90.75 127 LEU A CA 1
ATOM 1032 C C . LEU A 1 127 ? -10.654 -7.667 12.987 1.00 90.75 127 LEU A C 1
ATOM 1034 O O . LEU A 1 127 ? -10.961 -7.656 11.796 1.00 90.75 127 LEU A O 1
ATOM 1038 N N . SER A 1 128 ? -10.477 -8.808 13.657 1.00 88.94 128 SER A N 1
ATOM 1039 C CA . SER A 1 128 ? -10.703 -10.120 13.033 1.00 88.94 128 SER A CA 1
ATOM 1040 C C . SER A 1 128 ? -12.188 -10.494 12.927 1.00 88.94 128 SER A C 1
ATOM 1042 O O . SER A 1 128 ? -12.548 -11.342 12.114 1.00 88.94 128 SER A O 1
ATOM 1044 N N . LEU A 1 129 ? -13.066 -9.827 13.686 1.00 92.62 129 LEU A N 1
ATOM 1045 C CA . LEU A 1 129 ? -14.512 -10.058 13.644 1.00 92.62 129 LEU A CA 1
ATOM 1046 C C . LEU A 1 129 ? -15.149 -9.622 12.317 1.00 92.62 129 LEU A C 1
ATOM 1048 O O . LEU A 1 129 ? -14.808 -8.582 11.740 1.00 92.62 129 LEU A O 1
ATOM 1052 N N . THR A 1 130 ? -16.182 -10.356 11.904 1.00 93.00 130 THR A N 1
ATOM 1053 C CA . THR A 1 130 ? -17.059 -9.995 10.785 1.00 93.00 130 THR A CA 1
ATOM 1054 C C . THR A 1 130 ? -17.893 -8.743 11.097 1.00 93.00 130 THR A C 1
ATOM 1056 O O . THR A 1 130 ? -18.160 -8.429 12.263 1.00 93.00 130 THR A O 1
ATOM 1059 N N . PRO A 1 131 ? -18.412 -8.029 10.075 1.00 94.31 131 PRO A N 1
ATOM 1060 C CA . PRO A 1 131 ? -19.277 -6.867 10.296 1.00 94.31 131 PRO A CA 1
ATOM 1061 C C . PRO A 1 131 ? -20.500 -7.159 11.181 1.00 94.31 131 PRO A C 1
ATOM 1063 O O . PRO A 1 131 ? -20.886 -6.328 12.003 1.00 94.31 131 PRO A O 1
ATOM 1066 N N . LYS A 1 132 ? -21.090 -8.357 11.055 1.00 94.12 132 LYS A N 1
ATOM 1067 C CA . LYS A 1 132 ? -22.227 -8.794 11.878 1.00 94.12 132 LYS A CA 1
ATOM 1068 C C . LYS A 1 132 ? -21.827 -8.965 13.345 1.00 94.12 132 LYS A C 1
ATOM 1070 O O . LYS A 1 132 ? -22.540 -8.489 14.227 1.00 94.12 132 LYS A O 1
ATOM 1075 N N . GLU A 1 133 ? -20.691 -9.605 13.609 1.00 95.69 133 GLU A N 1
ATOM 1076 C CA . GLU A 1 133 ? -20.163 -9.799 14.965 1.00 95.69 133 GLU A CA 1
ATOM 1077 C C . GLU A 1 133 ? -19.803 -8.468 15.630 1.00 95.69 133 GLU A C 1
ATOM 1079 O O . GLU A 1 133 ? -20.218 -8.228 16.764 1.00 95.69 133 GLU A O 1
ATOM 1084 N N . ARG A 1 134 ? -19.145 -7.548 14.909 1.00 95.19 134 ARG A N 1
ATOM 1085 C CA . ARG A 1 134 ? -18.877 -6.185 15.408 1.00 95.19 134 ARG A CA 1
ATOM 1086 C C . ARG A 1 134 ? -20.162 -5.416 15.716 1.00 95.19 134 ARG A C 1
ATOM 1088 O O . ARG A 1 134 ? -20.228 -4.689 16.710 1.00 95.19 134 ARG A O 1
ATOM 1095 N N . GLY A 1 135 ? -21.198 -5.601 14.896 1.00 92.88 135 GLY A N 1
ATOM 1096 C CA . GLY A 1 135 ? -22.526 -5.033 15.127 1.00 92.88 135 GLY A CA 1
ATOM 1097 C C . GLY A 1 135 ? -23.176 -5.565 16.406 1.00 92.88 135 GLY A C 1
ATOM 1098 O O . GLY A 1 135 ? -23.729 -4.793 17.188 1.00 92.88 135 GLY A O 1
ATOM 1099 N N . ASN A 1 136 ? -23.071 -6.870 16.659 1.00 93.44 136 ASN A N 1
ATOM 1100 C CA . ASN A 1 136 ? -23.567 -7.481 17.892 1.00 93.44 136 ASN A CA 1
ATOM 1101 C C . ASN A 1 136 ? -22.790 -6.993 19.121 1.00 93.44 136 ASN A C 1
ATOM 1103 O O . ASN A 1 136 ? -23.404 -6.597 20.107 1.00 93.44 136 ASN A O 1
ATOM 1107 N N . PHE A 1 137 ? -21.460 -6.944 19.039 1.00 93.81 137 PHE A N 1
ATOM 1108 C CA . PHE A 1 137 ? -20.613 -6.426 20.113 1.00 93.81 137 PHE A CA 1
ATOM 1109 C C . PHE A 1 137 ? -20.952 -4.970 20.462 1.00 93.81 137 PHE A C 1
ATOM 1111 O O . PHE A 1 137 ? -21.118 -4.629 21.632 1.00 93.81 137 PHE A O 1
ATOM 1118 N N . SER A 1 138 ? -21.154 -4.125 19.447 1.00 90.62 138 SER A N 1
ATOM 1119 C CA . SER A 1 138 ? -21.568 -2.727 19.633 1.00 90.62 138 SER A CA 1
ATOM 1120 C C . SER A 1 138 ? -22.899 -2.599 20.382 1.00 90.62 138 SER A C 1
ATOM 1122 O O . SER A 1 138 ? -23.037 -1.732 21.245 1.00 90.62 138 SER A O 1
ATOM 1124 N N . LYS A 1 139 ? -23.877 -3.473 20.099 1.00 91.81 139 LYS A N 1
ATOM 1125 C CA . LYS A 1 139 ? -25.154 -3.495 20.834 1.00 91.81 139 LYS A CA 1
ATOM 1126 C C . LYS A 1 139 ? -24.937 -3.817 22.311 1.00 91.81 139 LYS A C 1
ATOM 1128 O O . LYS A 1 139 ? -25.473 -3.112 23.160 1.00 91.81 139 LYS A O 1
ATOM 1133 N N . SER A 1 140 ? -24.121 -4.826 22.611 1.00 89.81 140 SER A N 1
ATOM 1134 C CA . SER A 1 140 ? -23.791 -5.199 23.990 1.00 89.81 140 SER A CA 1
ATOM 1135 C C . SER A 1 140 ? -23.094 -4.064 24.744 1.00 89.81 140 SER A C 1
ATOM 1137 O O . SER A 1 140 ? -23.462 -3.768 25.877 1.00 89.81 140 SER A O 1
ATOM 1139 N N . LEU A 1 141 ? -22.142 -3.370 24.111 1.00 89.00 141 LEU A N 1
ATOM 1140 C CA . LEU A 1 141 ? -21.476 -2.214 24.720 1.00 89.00 141 LEU A CA 1
ATOM 1141 C C . LEU A 1 141 ? -22.443 -1.071 25.038 1.00 89.00 141 LEU A C 1
ATOM 1143 O O . LEU A 1 141 ? -22.320 -0.447 26.089 1.00 89.00 141 LEU A O 1
ATOM 1147 N N . ASN A 1 142 ? -23.401 -0.792 24.152 1.00 87.06 142 ASN A N 1
ATOM 1148 C CA . ASN A 1 142 ? -24.398 0.248 24.398 1.00 87.06 142 ASN A CA 1
ATOM 1149 C C . ASN A 1 142 ? -25.287 -0.095 25.595 1.00 87.06 142 ASN A C 1
ATOM 1151 O O . ASN A 1 142 ? -25.567 0.788 26.395 1.00 87.06 142 ASN A O 1
ATOM 1155 N N . LEU A 1 143 ? -25.666 -1.365 25.763 1.00 87.62 143 LEU A N 1
ATOM 1156 C CA . LEU A 1 143 ? -26.421 -1.803 26.939 1.00 87.62 143 LEU A CA 1
ATOM 1157 C C . LEU A 1 143 ? -25.620 -1.598 28.229 1.00 87.62 143 LEU A C 1
ATOM 1159 O O . LEU A 1 143 ? -26.147 -1.065 29.200 1.00 87.62 143 LEU A O 1
ATOM 1163 N N . ILE A 1 144 ? -24.332 -1.944 28.229 1.00 88.06 144 ILE A N 1
ATOM 1164 C CA . ILE A 1 144 ? -23.461 -1.719 29.391 1.00 88.06 144 ILE A CA 1
ATOM 1165 C C . ILE A 1 144 ? -23.371 -0.222 29.715 1.00 88.06 144 ILE A C 1
ATOM 1167 O O . ILE A 1 144 ? -23.533 0.156 30.868 1.00 88.06 144 ILE A O 1
ATOM 1171 N N . LYS A 1 145 ? -23.199 0.641 28.707 1.00 84.50 145 LYS A N 1
ATOM 1172 C CA . LYS A 1 145 ? -23.176 2.104 28.891 1.00 84.50 145 LYS A CA 1
ATOM 1173 C C . LYS A 1 145 ? -24.490 2.696 29.396 1.00 84.50 145 LYS A C 1
ATOM 1175 O O . LYS A 1 145 ? -24.483 3.815 29.873 1.00 84.50 145 LYS A O 1
ATOM 1180 N N . THR A 1 146 ? -25.615 2.007 29.223 1.00 86.19 146 THR A N 1
ATOM 1181 C CA . THR A 1 146 ? -26.905 2.462 29.766 1.00 86.19 146 THR A CA 1
ATOM 1182 C C . THR A 1 146 ? -27.141 2.004 31.205 1.00 86.19 146 THR A C 1
ATOM 1184 O O . THR A 1 146 ? -28.081 2.472 31.838 1.00 86.19 146 THR A O 1
ATOM 1187 N N . LEU A 1 147 ? -26.323 1.075 31.708 1.00 76.12 147 LEU A N 1
ATOM 1188 C CA . LEU A 1 147 ? -26.436 0.501 33.052 1.00 76.12 147 LEU A CA 1
ATOM 1189 C C . LEU A 1 147 ? -25.527 1.188 34.084 1.00 76.12 147 LEU A C 1
ATOM 1191 O O . LEU A 1 147 ? -25.709 0.962 35.279 1.00 76.12 147 LEU A O 1
ATOM 1195 N N . PHE A 1 148 ? -24.577 2.007 33.631 1.00 62.00 148 PHE A N 1
ATOM 1196 C CA . PHE A 1 148 ? -23.634 2.784 34.438 1.00 62.00 148 PHE A CA 1
ATOM 1197 C C . PHE A 1 148 ? -23.637 4.237 33.970 1.00 62.00 148 PHE A C 1
ATOM 1199 O O . PHE A 1 148 ? -23.427 5.123 34.826 1.00 62.00 148 PHE A O 1
#

Nearest PDB structures (foldseek):
  6jq1-assembly1_A  TM=7.866E-01  e=5.138E-02  Deinococcus geothermalis DSM 11300
  2b5a-assembly1_A  TM=7.254E-01  e=3.320E-02  [Bacillus] caldolyticus
  4ia8-assembly1_B  TM=6.597E-01  e=4.865E-02  Enterobacter sp. RFL1396
  2eby-assembly1_B  TM=5.854E-01  e=1.165E-01  Escherichia coli
  5d50-assembly1_C  TM=4.284E-01  e=4.130E-02  Salmonella phage SPC32H

Foldseek 3Di:
DDDPPVPLVPDDLQPDPALLSVVVCCPCPPLNHDLCLVCVQLVHDSVVNVCSNVVVDPDDPSSVVSCCVRQQADPCCSNPNDDDGHDPPDDDDSVVSVVVVVVVVLVVVCVVVVDDPVRSVVVVVLVVDDPVVVVVVVVVVVVVVVVD